Protein AF-A0A818KLP1-F1 (afdb_monomer_lite)

pLDDT: mean 87.01, std 13.28, range [37.53, 97.38]

Radius of gyration: 14.18 Å; chains: 1; bounding box: 30×33×36 Å

Secondary structure (DSSP, 8-state):
-HHHHHHHHHHHHHHGGGS-HHHHHHHHHH--SSS-HHHHHHHHHHHHHHHHHHHHHHHHHTTT---HHHHHHHHHHHHHHHHHHT-S-HHHHHHHHHHHT-HHHHTT-

Foldseek 3Di:
DVVVLLVVLVVCLVCVVVDDPVRLLVVLVPQDCPDPPSCNVSSLSSLLVQLVVLVVVCVVCVVPDDDPSSVVSNVSSVVSLVVQCVDPDPVSVVVSVVSCVPPVNVVVD

Sequence (109 aa):
DFGIRGVALRLLHKLLPKLTHEQLYEIAQILYVDCPNEYQMWTLEIYKWMYDYITNYLTKELKISITPLSEMFYHHVREQLLQLLSSKNEYIRVNCRNFWCDSKRLSTS

Structure (mmCIF, N/CA/C/O backbone):
data_AF-A0A818KLP1-F1
#
_entry.id   AF-A0A818KLP1-F1
#
loop_
_atom_site.group_PDB
_atom_site.id
_atom_site.type_symbol
_atom_site.label_atom_id
_atom_site.label_alt_id
_atom_site.label_comp_id
_atom_site.label_asym_id
_atom_site.label_entity_id
_atom_site.label_seq_id
_atom_site.pdbx_PDB_ins_code
_atom_site.Cartn_x
_atom_site.Cartn_y
_atom_site.Cartn_z
_atom_site.occupancy
_atom_site.B_iso_or_equiv
_atom_site.auth_seq_id
_atom_site.auth_comp_id
_atom_site.auth_asym_id
_atom_site.auth_atom_id
_atom_site.pdbx_PDB_model_num
ATOM 1 N N . ASP A 1 1 ? 17.086 -15.536 -11.545 1.00 55.53 1 ASP A N 1
ATOM 2 C CA . ASP A 1 1 ? 16.109 -15.577 -10.439 1.00 55.53 1 ASP A CA 1
ATOM 3 C C . ASP A 1 1 ? 14.989 -14.524 -10.490 1.00 55.53 1 ASP A C 1
ATOM 5 O O . ASP A 1 1 ? 14.175 -14.440 -9.578 1.00 55.53 1 ASP A O 1
ATOM 9 N N . PHE A 1 2 ? 14.877 -13.745 -11.575 1.00 56.00 2 PHE A N 1
ATOM 10 C CA . PHE A 1 2 ? 13.887 -12.665 -11.717 1.00 56.00 2 PHE A CA 1
ATOM 11 C C . PHE A 1 2 ? 12.415 -13.158 -11.693 1.00 56.00 2 PHE A C 1
ATOM 13 O O . PHE A 1 2 ? 11.533 -12.540 -11.099 1.00 56.00 2 PHE A O 1
ATOM 20 N N . GLY A 1 3 ? 12.131 -14.346 -12.236 1.00 70.69 3 GLY A N 1
ATOM 21 C CA . GLY A 1 3 ? 10.761 -14.879 -12.278 1.00 70.69 3 GLY A CA 1
ATOM 22 C C . GLY A 1 3 ? 10.133 -15.162 -10.904 1.00 70.69 3 GLY A C 1
ATOM 23 O O . GLY A 1 3 ? 8.930 -14.956 -10.730 1.00 70.69 3 GLY A O 1
ATOM 24 N N . ILE A 1 4 ? 10.929 -15.593 -9.917 1.00 81.81 4 ILE A N 1
ATOM 25 C CA . ILE A 1 4 ? 10.417 -16.040 -8.610 1.00 81.81 4 ILE A CA 1
ATOM 26 C C . ILE A 1 4 ? 9.860 -14.859 -7.813 1.00 81.81 4 ILE A C 1
ATOM 28 O O . ILE A 1 4 ? 8.750 -14.937 -7.287 1.00 81.81 4 ILE A O 1
ATOM 32 N N . ARG A 1 5 ? 10.576 -13.729 -7.787 1.00 83.12 5 ARG A N 1
ATOM 33 C CA . ARG A 1 5 ? 10.150 -12.535 -7.043 1.00 83.12 5 ARG A CA 1
ATOM 34 C C . ARG A 1 5 ? 8.854 -11.944 -7.596 1.00 83.12 5 ARG A C 1
ATOM 36 O O . ARG A 1 5 ? 7.954 -11.619 -6.827 1.00 83.12 5 ARG A O 1
ATOM 43 N N . GLY A 1 6 ? 8.720 -11.865 -8.920 1.00 86.19 6 GLY A N 1
ATOM 44 C CA . GLY A 1 6 ? 7.489 -11.387 -9.553 1.00 86.19 6 GLY A CA 1
ATOM 45 C C . GLY A 1 6 ? 6.280 -12.284 -9.257 1.00 86.19 6 GLY A C 1
ATOM 46 O O . GLY A 1 6 ? 5.182 -11.791 -9.002 1.00 86.19 6 GLY A O 1
ATOM 47 N N . VAL A 1 7 ? 6.463 -13.610 -9.245 1.00 89.44 7 VAL A N 1
ATOM 48 C CA . VAL A 1 7 ? 5.406 -14.556 -8.842 1.00 89.44 7 VAL A CA 1
ATOM 49 C C . VAL A 1 7 ? 5.058 -14.395 -7.362 1.00 89.44 7 VAL A C 1
ATOM 51 O O . VAL A 1 7 ? 3.874 -14.314 -7.039 1.00 89.44 7 VAL A O 1
ATOM 54 N N . ALA A 1 8 ? 6.057 -14.283 -6.485 1.00 91.62 8 ALA A N 1
ATOM 55 C CA . ALA A 1 8 ? 5.854 -14.113 -5.051 1.00 91.62 8 ALA A CA 1
ATOM 56 C C . ALA A 1 8 ? 5.048 -12.846 -4.730 1.00 91.62 8 ALA A C 1
ATOM 58 O O . ALA A 1 8 ? 4.072 -12.925 -3.994 1.00 91.62 8 ALA A O 1
ATOM 59 N N . LEU A 1 9 ? 5.376 -11.706 -5.348 1.00 92.94 9 LEU A N 1
ATOM 60 C CA . LEU A 1 9 ? 4.638 -10.453 -5.152 1.00 92.94 9 LEU A CA 1
ATOM 61 C C . LEU A 1 9 ? 3.178 -10.555 -5.619 1.00 92.94 9 LEU A C 1
ATOM 63 O O . LEU A 1 9 ? 2.269 -10.087 -4.936 1.00 92.94 9 LEU A O 1
ATOM 67 N N . ARG A 1 10 ? 2.926 -11.232 -6.747 1.00 92.06 10 ARG A N 1
ATOM 68 C CA . ARG A 1 10 ? 1.558 -11.478 -7.237 1.00 92.06 10 ARG A CA 1
ATOM 69 C C . ARG A 1 10 ? 0.750 -12.377 -6.311 1.00 92.06 10 ARG A C 1
ATOM 71 O O . ARG A 1 10 ? -0.441 -12.140 -6.120 1.00 92.06 10 ARG A O 1
ATOM 78 N N . LEU A 1 11 ? 1.370 -13.429 -5.781 1.00 94.31 11 LEU A N 1
ATOM 79 C CA . LEU A 1 11 ? 0.726 -14.322 -4.819 1.00 94.31 11 LEU A CA 1
ATOM 80 C C . LEU A 1 11 ? 0.457 -13.592 -3.507 1.00 94.31 11 LEU A C 1
ATOM 82 O O . LEU A 1 11 ? -0.666 -13.648 -3.014 1.00 94.31 11 LEU A O 1
ATOM 86 N N . LEU A 1 12 ? 1.441 -12.846 -3.006 1.00 95.06 12 LEU A N 1
ATOM 87 C CA . LEU A 1 12 ? 1.310 -12.024 -1.812 1.00 95.06 12 LEU A CA 1
ATOM 88 C C . LEU A 1 12 ? 0.132 -11.055 -1.938 1.00 95.06 12 LEU A C 1
ATOM 90 O O . LEU A 1 12 ? -0.741 -11.067 -1.077 1.00 95.06 12 LEU A O 1
ATOM 94 N N . HIS A 1 13 ? 0.039 -10.303 -3.039 1.00 95.25 13 HIS A N 1
ATOM 95 C CA . HIS A 1 13 ? -1.068 -9.372 -3.278 1.00 95.25 13 HIS A CA 1
ATOM 96 C C . HIS A 1 13 ? -2.451 -10.048 -3.179 1.00 95.25 13 HIS A C 1
ATOM 98 O O . HIS A 1 13 ? -3.381 -9.487 -2.608 1.00 95.25 13 HIS A O 1
ATOM 104 N N . LYS A 1 14 ? -2.592 -11.287 -3.673 1.00 95.75 14 LYS A N 1
ATOM 105 C CA . LYS A 1 14 ? -3.842 -12.066 -3.563 1.00 95.75 14 LYS A CA 1
ATOM 106 C C . LYS A 1 14 ? -4.131 -12.566 -2.145 1.00 95.75 14 LYS A C 1
ATOM 108 O O . LYS A 1 14 ? -5.281 -12.872 -1.833 1.00 95.75 14 LYS A O 1
ATOM 113 N N . LEU A 1 15 ? -3.098 -12.717 -1.321 1.00 96.44 15 LEU A N 1
ATOM 114 C CA . LEU A 1 15 ? -3.200 -13.243 0.035 1.00 96.44 15 LEU A CA 1
ATOM 115 C C . LEU A 1 15 ? -3.408 -12.150 1.085 1.00 96.44 15 LEU A C 1
ATOM 117 O O . LEU A 1 15 ? -3.922 -12.488 2.145 1.00 96.44 15 LEU A O 1
ATOM 121 N N . LEU A 1 16 ? -3.103 -10.878 0.788 1.00 96.69 16 LEU A N 1
ATOM 122 C CA . LEU A 1 16 ? -3.218 -9.754 1.735 1.00 96.69 16 LEU A CA 1
ATOM 123 C C . LEU A 1 16 ? -4.507 -9.758 2.582 1.00 96.69 16 LEU A C 1
ATOM 125 O O . LEU A 1 16 ? -4.392 -9.657 3.800 1.00 96.69 16 LEU A O 1
ATOM 129 N N . PRO A 1 17 ? -5.721 -9.964 2.022 1.00 96.44 17 PRO A N 1
ATOM 130 C CA . PRO A 1 17 ? -6.953 -9.924 2.818 1.00 96.44 17 PRO A CA 1
ATOM 131 C C . PRO A 1 17 ? -7.108 -11.075 3.823 1.00 96.44 17 PRO A C 1
ATOM 133 O O . PRO A 1 17 ? -8.025 -11.049 4.637 1.00 96.44 17 PRO A O 1
ATOM 136 N N . LYS A 1 18 ? -6.273 -12.114 3.724 1.00 96.56 18 LYS A N 1
ATOM 137 C CA . LYS A 1 18 ? -6.300 -13.305 4.585 1.00 96.56 18 LYS A CA 1
ATOM 138 C C . LYS A 1 18 ? -5.279 -13.242 5.721 1.00 96.56 18 LYS A C 1
ATOM 140 O O . LYS A 1 18 ? -5.232 -14.168 6.525 1.00 96.56 18 LYS A O 1
ATOM 145 N N . LEU A 1 19 ? -4.438 -12.211 5.743 1.00 96.62 19 LEU A N 1
ATOM 146 C CA . LEU A 1 19 ? -3.352 -12.066 6.704 1.00 96.62 19 LEU A CA 1
ATOM 147 C C . LEU A 1 19 ? -3.815 -11.281 7.931 1.00 96.62 19 LEU A C 1
ATOM 149 O O . LEU A 1 19 ? -4.688 -10.415 7.834 1.00 96.62 19 LEU A O 1
ATOM 153 N N . THR A 1 20 ? -3.225 -11.586 9.086 1.00 95.69 20 THR A N 1
ATOM 154 C CA . THR A 1 20 ? -3.470 -10.822 10.316 1.00 95.69 20 THR A CA 1
ATOM 155 C C . THR A 1 20 ? -2.785 -9.457 10.262 1.00 95.69 20 THR A C 1
ATOM 157 O O . THR A 1 20 ? -1.934 -9.199 9.409 1.00 95.69 20 THR A O 1
ATOM 160 N N . HIS A 1 21 ? -3.147 -8.572 11.191 1.00 94.00 21 HIS A N 1
ATOM 161 C CA . HIS A 1 21 ? -2.556 -7.239 11.293 1.00 94.00 21 HIS A CA 1
ATOM 162 C C . HIS A 1 21 ? -1.032 -7.297 11.483 1.00 94.00 21 HIS A C 1
ATOM 164 O O . HIS A 1 21 ? -0.287 -6.588 10.811 1.00 94.00 21 HIS A O 1
ATOM 170 N N . GLU A 1 22 ? -0.573 -8.195 12.353 1.00 94.94 22 GLU A N 1
ATOM 171 C CA . GLU A 1 22 ? 0.838 -8.429 12.657 1.00 94.94 22 GLU A CA 1
ATOM 172 C C . GLU A 1 22 ? 1.581 -8.960 11.429 1.00 94.94 22 GLU A C 1
ATOM 174 O O . GLU A 1 22 ? 2.618 -8.418 11.055 1.00 94.94 22 GLU A O 1
ATOM 179 N N . GLN A 1 23 ? 1.010 -9.953 10.738 1.00 96.62 23 GLN A N 1
ATOM 180 C CA . GLN A 1 23 ? 1.600 -10.519 9.521 1.00 96.62 23 GLN A CA 1
ATOM 181 C C . GLN A 1 23 ? 1.740 -9.471 8.413 1.00 96.62 23 GLN A C 1
ATOM 183 O O . GLN A 1 23 ? 2.739 -9.442 7.695 1.00 96.62 23 GLN A O 1
ATOM 188 N N . LEU A 1 24 ? 0.743 -8.596 8.262 1.00 97.38 24 LEU A N 1
ATOM 189 C CA . LEU A 1 24 ? 0.805 -7.501 7.300 1.00 97.38 24 LEU A CA 1
ATOM 190 C C . LEU A 1 24 ? 1.934 -6.523 7.633 1.00 97.38 24 LEU A C 1
ATOM 192 O O . LEU A 1 24 ? 2.633 -6.084 6.717 1.00 97.38 24 LEU A O 1
ATOM 196 N N . TYR A 1 25 ? 2.139 -6.215 8.915 1.00 96.75 25 TYR A N 1
ATOM 197 C CA . TYR A 1 25 ? 3.232 -5.347 9.335 1.00 96.75 25 TYR A CA 1
ATOM 198 C C . TYR A 1 25 ? 4.605 -5.986 9.097 1.00 96.75 25 TYR A C 1
ATOM 200 O O . TYR A 1 25 ? 5.469 -5.346 8.498 1.00 96.75 25 TYR A O 1
ATOM 208 N N . GLU A 1 26 ? 4.788 -7.258 9.458 1.00 96.25 26 GLU A N 1
ATOM 209 C CA . GLU A 1 26 ? 6.025 -8.007 9.184 1.00 96.25 26 GLU A CA 1
ATOM 210 C C . GLU A 1 26 ? 6.368 -8.001 7.687 1.00 96.25 26 GLU A C 1
ATOM 212 O O . GLU A 1 26 ? 7.505 -7.748 7.286 1.00 96.25 26 GLU A O 1
ATOM 217 N N . ILE A 1 27 ? 5.365 -8.210 6.831 1.00 95.94 27 ILE A N 1
ATOM 218 C CA . ILE A 1 27 ? 5.545 -8.164 5.377 1.00 95.94 27 ILE A CA 1
ATOM 219 C C . ILE A 1 27 ? 5.927 -6.760 4.912 1.00 95.94 27 ILE A C 1
ATOM 221 O O . ILE A 1 27 ? 6.797 -6.613 4.052 1.00 95.94 27 ILE A O 1
ATOM 225 N N . ALA A 1 28 ? 5.297 -5.723 5.463 1.00 95.69 28 ALA A N 1
ATOM 226 C CA . ALA A 1 28 ? 5.602 -4.347 5.101 1.00 95.69 28 ALA A CA 1
ATOM 227 C C . ALA A 1 28 ? 7.063 -3.988 5.417 1.00 95.69 28 ALA A C 1
ATOM 229 O O . ALA A 1 28 ? 7.678 -3.264 4.631 1.00 95.69 28 ALA A O 1
ATOM 230 N N . GLN A 1 29 ? 7.616 -4.513 6.518 1.00 94.25 29 GLN A N 1
ATOM 231 C CA . GLN A 1 29 ? 9.005 -4.302 6.941 1.00 94.25 29 GLN A CA 1
ATOM 232 C C . GLN A 1 29 ? 10.035 -4.943 5.997 1.00 94.25 29 GLN A C 1
ATOM 234 O O . GLN A 1 29 ? 11.124 -4.397 5.831 1.00 94.25 29 GLN A O 1
ATOM 239 N N . ILE A 1 30 ? 9.706 -6.076 5.366 1.00 92.56 30 ILE A N 1
ATOM 240 C CA . ILE A 1 30 ? 10.618 -6.777 4.440 1.00 92.56 30 ILE A CA 1
ATOM 241 C C . ILE A 1 30 ? 10.418 -6.386 2.970 1.00 92.56 30 ILE A C 1
ATOM 243 O O . ILE A 1 30 ? 11.259 -6.692 2.119 1.00 92.56 30 ILE A O 1
ATOM 247 N N . LEU A 1 31 ? 9.295 -5.746 2.641 1.00 90.94 31 LEU A N 1
ATOM 248 C CA . LEU A 1 31 ? 9.010 -5.282 1.290 1.00 90.94 31 LEU A CA 1
ATOM 249 C C . LEU A 1 31 ? 9.890 -4.060 0.973 1.00 90.94 31 LEU A C 1
ATOM 251 O O . LEU A 1 31 ? 10.027 -3.148 1.778 1.00 90.94 31 LEU A O 1
ATOM 255 N N . TYR A 1 32 ? 10.522 -4.060 -0.202 1.00 83.31 32 TYR A N 1
ATOM 256 C CA . TYR A 1 32 ? 11.504 -3.040 -0.581 1.00 83.31 32 TYR A CA 1
ATOM 257 C C . TYR A 1 32 ? 11.056 -2.282 -1.830 1.00 83.31 32 TYR A C 1
ATOM 259 O O . TYR A 1 32 ? 10.764 -2.896 -2.864 1.00 83.31 32 TYR A O 1
ATOM 267 N N . VAL A 1 33 ? 11.024 -0.951 -1.736 1.00 79.81 33 VAL A N 1
ATOM 268 C CA . VAL A 1 33 ? 10.589 -0.046 -2.814 1.00 79.81 33 VAL A CA 1
ATOM 269 C C . VAL A 1 33 ? 11.639 0.131 -3.915 1.00 79.81 33 VAL A C 1
ATOM 271 O O . VAL A 1 33 ? 11.286 0.221 -5.094 1.00 79.81 33 VAL A O 1
ATOM 274 N N . ASP A 1 34 ? 12.924 0.068 -3.569 1.00 79.50 34 ASP A N 1
ATOM 275 C CA . ASP A 1 34 ? 14.050 0.192 -4.504 1.00 79.50 34 ASP A CA 1
ATOM 276 C C . ASP A 1 34 ? 14.370 -1.160 -5.172 1.00 79.50 34 ASP A C 1
ATOM 278 O O . ASP A 1 34 ? 15.403 -1.799 -4.984 1.00 79.50 34 ASP A O 1
ATOM 282 N N . CYS A 1 35 ? 13.420 -1.649 -5.963 1.00 80.62 35 CYS A N 1
ATOM 283 C CA . CYS A 1 35 ? 13.540 -2.888 -6.728 1.00 80.62 35 CYS A CA 1
ATOM 284 C C . CYS A 1 35 ? 13.498 -2.626 -8.247 1.00 80.62 35 CYS A C 1
ATOM 286 O O . CYS A 1 35 ? 13.126 -1.531 -8.672 1.00 80.62 35 CYS A O 1
ATOM 288 N N . PRO A 1 36 ? 13.878 -3.608 -9.090 1.00 83.69 36 PRO A N 1
ATOM 289 C CA . PRO A 1 36 ? 13.701 -3.513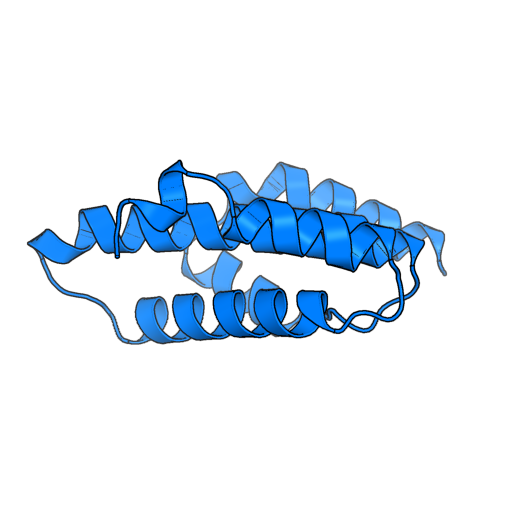 -10.538 1.00 83.69 36 PRO A CA 1
ATOM 290 C C . PRO A 1 36 ? 12.286 -3.076 -10.947 1.00 83.69 36 PRO A C 1
ATOM 292 O O . PRO A 1 36 ? 11.302 -3.466 -10.315 1.00 83.69 36 PRO A O 1
ATOM 295 N N . ASN A 1 37 ? 12.184 -2.309 -12.040 1.00 81.00 37 ASN A N 1
ATOM 296 C CA . ASN A 1 37 ? 10.944 -1.661 -12.498 1.00 81.00 37 ASN A CA 1
ATOM 297 C C . ASN A 1 37 ? 9.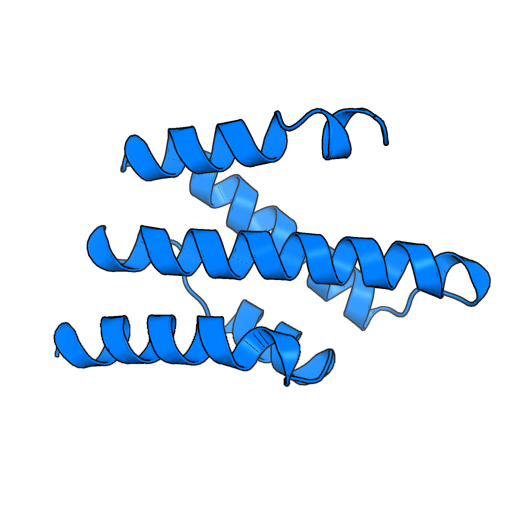725 -2.601 -12.560 1.00 81.00 37 ASN A C 1
ATOM 299 O O . ASN A 1 37 ? 8.620 -2.199 -12.204 1.00 81.00 37 ASN A O 1
ATOM 303 N N . GLU A 1 38 ? 9.920 -3.851 -12.984 1.00 79.44 38 GLU A N 1
ATOM 304 C CA . GLU A 1 38 ? 8.856 -4.859 -13.107 1.00 79.44 38 GLU A CA 1
ATOM 305 C C . GLU A 1 38 ? 8.228 -5.280 -11.766 1.00 79.44 38 GLU A C 1
ATOM 307 O O . GLU A 1 38 ? 7.087 -5.743 -11.731 1.00 79.44 38 GLU A O 1
ATOM 312 N N . TYR A 1 39 ? 8.934 -5.087 -10.650 1.00 88.38 39 TYR A N 1
ATOM 313 C CA . TYR A 1 39 ? 8.432 -5.385 -9.307 1.00 88.38 39 TYR A CA 1
ATOM 314 C C . TYR A 1 39 ? 7.879 -4.156 -8.604 1.00 88.38 39 TYR A C 1
ATOM 316 O O . TYR A 1 39 ? 6.976 -4.298 -7.782 1.00 88.38 39 TYR A O 1
ATOM 324 N N . GLN A 1 40 ? 8.362 -2.960 -8.955 1.00 90.00 40 GLN A N 1
ATOM 325 C CA . GLN A 1 40 ? 7.901 -1.713 -8.345 1.00 90.00 40 GLN A CA 1
ATOM 326 C C . GLN A 1 40 ? 6.391 -1.521 -8.488 1.00 90.00 40 GLN A C 1
ATOM 328 O O . GLN A 1 40 ? 5.766 -0.991 -7.576 1.00 90.00 40 GLN A O 1
ATOM 333 N N . MET A 1 41 ? 5.792 -1.988 -9.591 1.00 92.06 41 MET A N 1
ATOM 334 C CA . MET A 1 41 ? 4.338 -1.952 -9.770 1.00 92.06 41 MET A CA 1
ATOM 335 C C . MET A 1 41 ? 3.628 -2.774 -8.689 1.00 92.06 41 MET A C 1
ATOM 337 O O . MET A 1 41 ? 2.737 -2.262 -8.022 1.00 92.06 41 MET A O 1
ATOM 341 N N . TRP A 1 42 ? 4.034 -4.027 -8.475 1.00 93.25 42 TRP A N 1
ATOM 342 C CA . TRP A 1 42 ? 3.406 -4.873 -7.458 1.00 93.25 42 TRP A CA 1
ATOM 343 C C . TRP A 1 42 ? 3.685 -4.381 -6.043 1.00 93.25 42 TRP A C 1
ATOM 345 O O . TRP A 1 42 ? 2.784 -4.401 -5.211 1.00 93.25 42 TRP A O 1
ATOM 355 N N . THR A 1 43 ? 4.899 -3.896 -5.781 1.00 93.94 43 THR A N 1
ATOM 356 C CA . THR A 1 43 ? 5.238 -3.254 -4.508 1.00 93.94 43 THR A CA 1
ATOM 357 C C . THR A 1 43 ? 4.331 -2.052 -4.240 1.00 93.94 43 THR A C 1
ATOM 359 O O . THR A 1 43 ? 3.788 -1.934 -3.144 1.00 93.94 43 THR A O 1
ATOM 362 N N . LEU A 1 44 ? 4.105 -1.198 -5.245 1.00 94.62 44 LEU A N 1
ATOM 363 C CA . LEU A 1 44 ? 3.184 -0.070 -5.144 1.00 94.62 44 LEU A CA 1
ATOM 364 C C . LEU A 1 44 ? 1.761 -0.543 -4.825 1.00 94.62 44 LEU A C 1
ATOM 366 O O . LEU A 1 44 ? 1.175 -0.051 -3.869 1.00 94.62 44 LEU A O 1
ATOM 370 N N . GLU A 1 45 ? 1.213 -1.501 -5.574 1.00 95.06 45 GLU A N 1
ATOM 371 C CA . GLU A 1 45 ? -0.156 -1.991 -5.347 1.00 95.06 45 GLU A CA 1
ATOM 372 C C . GLU A 1 45 ? -0.336 -2.625 -3.958 1.00 95.06 45 GLU A C 1
ATOM 374 O O . GLU A 1 45 ? -1.336 -2.368 -3.286 1.00 95.06 45 GLU A O 1
ATOM 379 N N . ILE A 1 46 ? 0.659 -3.374 -3.470 1.00 96.56 46 ILE A N 1
ATOM 380 C CA . ILE A 1 46 ? 0.646 -3.930 -2.110 1.00 96.56 46 ILE A CA 1
ATOM 381 C C . ILE A 1 46 ? 0.624 -2.808 -1.065 1.00 96.56 46 ILE A C 1
ATOM 383 O O . ILE A 1 46 ? -0.217 -2.838 -0.167 1.00 96.56 46 ILE A O 1
ATOM 387 N N . TYR A 1 47 ? 1.491 -1.798 -1.183 1.00 96.75 47 TYR A N 1
ATOM 388 C CA . TYR A 1 47 ? 1.500 -0.688 -0.228 1.00 96.75 47 TYR A CA 1
ATOM 389 C C . TYR A 1 47 ? 0.231 0.161 -0.289 1.00 96.75 47 TYR A C 1
ATOM 391 O O . TYR A 1 47 ? -0.258 0.592 0.754 1.00 96.75 47 TYR A O 1
ATOM 399 N N . LYS A 1 48 ? -0.338 0.371 -1.482 1.00 95.56 48 LYS A N 1
ATOM 400 C CA . LYS A 1 48 ? -1.629 1.052 -1.633 1.00 95.56 48 LYS A CA 1
ATOM 401 C C . LYS A 1 48 ? -2.720 0.330 -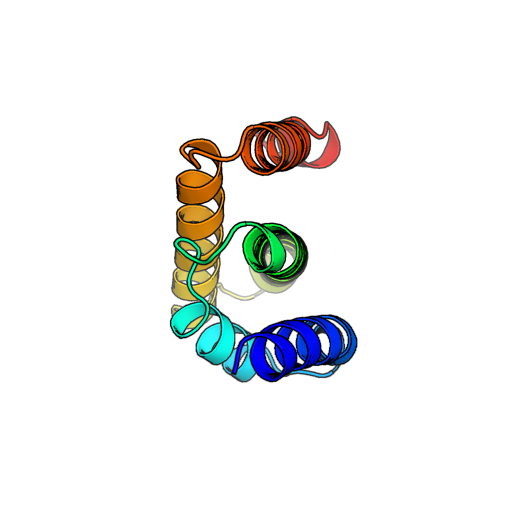0.846 1.00 95.56 48 LYS A C 1
ATOM 403 O O . LYS A 1 48 ? -3.407 0.961 -0.045 1.00 95.56 48 LYS A O 1
ATOM 408 N N . TRP A 1 49 ? -2.813 -0.990 -1.025 1.00 96.56 49 TRP A N 1
ATOM 409 C CA . TRP A 1 49 ? -3.764 -1.832 -0.304 1.00 96.56 49 TRP A CA 1
ATOM 410 C C . TRP A 1 49 ? -3.527 -1.793 1.209 1.00 96.56 49 TRP A C 1
ATOM 412 O O . TRP A 1 49 ? -4.469 -1.608 1.976 1.00 96.56 49 TRP A O 1
ATOM 422 N N . MET A 1 50 ? -2.269 -1.920 1.648 1.00 96.88 50 MET A N 1
ATOM 423 C CA . MET A 1 50 ? -1.917 -1.874 3.071 1.00 96.88 50 MET A CA 1
ATOM 424 C C . MET A 1 50 ? -2.302 -0.539 3.702 1.00 96.88 50 MET A C 1
ATOM 426 O O . MET A 1 50 ? -2.809 -0.535 4.819 1.00 96.88 50 MET A O 1
ATOM 430 N N . TYR A 1 51 ? -2.119 0.574 2.987 1.00 95.56 51 TYR A N 1
ATOM 431 C CA . TYR A 1 51 ? -2.500 1.903 3.460 1.00 95.56 51 TYR A CA 1
ATOM 432 C C . TYR A 1 51 ? -4.016 2.027 3.642 1.00 95.56 51 TYR A C 1
ATOM 434 O O . TYR A 1 51 ? -4.473 2.528 4.669 1.00 95.56 51 TYR A O 1
ATOM 442 N N . ASP A 1 52 ? -4.804 1.545 2.675 1.00 94.44 52 ASP A N 1
ATOM 443 C CA . ASP A 1 52 ? -6.264 1.494 2.806 1.00 94.44 52 ASP A CA 1
ATOM 444 C C . ASP A 1 52 ? -6.685 0.622 3.992 1.00 94.44 52 ASP A C 1
ATOM 446 O O . ASP A 1 52 ? -7.553 1.008 4.777 1.00 94.44 52 ASP A O 1
ATOM 450 N N . TYR A 1 53 ? -6.061 -0.546 4.151 1.00 95.25 53 TYR A N 1
ATOM 451 C CA . TYR A 1 53 ? -6.323 -1.447 5.266 1.00 95.25 53 TYR A CA 1
ATOM 452 C C . TYR A 1 53 ? -6.057 -0.771 6.616 1.00 95.25 53 TYR A C 1
ATOM 454 O O . TYR A 1 53 ? -6.963 -0.712 7.448 1.00 95.25 53 TYR A O 1
ATOM 462 N N . ILE A 1 54 ? -4.851 -0.230 6.830 1.00 94.62 54 ILE A N 1
ATOM 463 C CA . ILE A 1 54 ? -4.458 0.338 8.126 1.00 94.62 54 ILE A CA 1
ATOM 464 C C . ILE A 1 54 ? -5.247 1.606 8.447 1.00 94.62 54 ILE A C 1
ATOM 466 O O . ILE A 1 54 ? -5.649 1.801 9.589 1.00 94.62 54 ILE A O 1
ATOM 470 N N . THR A 1 55 ? -5.565 2.429 7.446 1.00 90.94 55 THR A N 1
ATOM 471 C CA . THR A 1 55 ? -6.393 3.626 7.644 1.00 90.94 55 THR A CA 1
ATOM 472 C C . THR A 1 55 ? -7.811 3.239 8.066 1.00 90.94 55 THR A C 1
ATOM 474 O O . THR A 1 55 ? -8.352 3.791 9.025 1.00 90.94 55 THR A O 1
ATOM 477 N N . ASN A 1 56 ? -8.406 2.234 7.413 1.00 90.44 56 ASN A N 1
ATOM 478 C CA . ASN A 1 56 ? -9.720 1.714 7.795 1.00 90.44 56 ASN A CA 1
ATOM 479 C C . ASN A 1 56 ? -9.705 1.039 9.172 1.00 90.44 56 ASN A C 1
ATOM 481 O O . ASN A 1 56 ? -10.670 1.168 9.925 1.00 90.44 56 ASN A O 1
ATOM 485 N N . TYR A 1 57 ? -8.628 0.323 9.499 1.00 89.88 57 TYR A N 1
ATOM 486 C CA . TYR A 1 57 ? -8.421 -0.293 10.806 1.00 89.88 57 TYR A CA 1
ATOM 487 C C . TYR A 1 57 ? -8.377 0.775 11.904 1.00 89.88 57 TYR A C 1
ATOM 489 O O . TYR A 1 57 ? -9.205 0.753 12.810 1.00 89.88 57 TYR A O 1
ATOM 497 N N . LEU A 1 58 ? -7.512 1.784 11.759 1.00 86.75 58 LEU A N 1
ATOM 498 C CA . LEU A 1 58 ? -7.404 2.908 12.693 1.00 86.75 58 LEU A CA 1
ATOM 499 C C . LEU A 1 58 ? -8.716 3.692 12.816 1.00 86.75 58 LEU A C 1
ATOM 501 O O . LEU A 1 58 ? -9.106 4.052 13.919 1.00 86.75 58 LEU A O 1
ATOM 505 N N . THR A 1 59 ? -9.448 3.904 11.720 1.00 83.31 59 THR A N 1
ATOM 506 C CA . THR A 1 59 ? -10.755 4.591 11.756 1.00 83.31 59 THR A CA 1
ATOM 507 C C . THR A 1 59 ? -11.797 3.827 12.578 1.00 83.31 59 THR A C 1
ATOM 509 O O . THR A 1 59 ? -12.640 4.436 13.238 1.00 83.31 59 THR A O 1
ATOM 512 N N . LYS A 1 60 ? -11.753 2.489 12.567 1.00 79.75 60 LYS A N 1
ATOM 513 C CA . LYS A 1 60 ? -12.638 1.649 13.389 1.00 79.75 60 LYS A CA 1
ATOM 514 C C . LYS A 1 60 ? -12.189 1.610 14.852 1.00 79.75 60 LYS A C 1
ATOM 516 O O . LYS A 1 60 ? -13.033 1.737 15.737 1.00 79.75 60 LYS A O 1
ATOM 521 N N . GLU A 1 61 ? -10.883 1.490 15.083 1.00 67.38 61 GLU A N 1
ATOM 522 C CA . GLU A 1 61 ? -10.256 1.377 16.409 1.00 67.38 61 GLU A CA 1
ATOM 523 C C . GLU A 1 61 ? -10.129 2.712 17.160 1.00 67.38 61 GLU A C 1
ATOM 525 O O . GLU A 1 61 ? -10.005 2.720 18.383 1.00 67.38 61 GLU A O 1
ATOM 530 N N . LEU A 1 62 ? -10.252 3.855 16.473 1.00 58.50 62 LEU A N 1
ATOM 531 C CA . LEU A 1 62 ? -10.317 5.199 17.075 1.00 58.50 62 LEU A CA 1
ATOM 532 C C . LEU A 1 62 ? -11.433 5.334 18.128 1.00 58.50 62 LEU A C 1
ATOM 534 O O . LEU A 1 62 ? -11.427 6.269 18.922 1.00 58.50 62 LEU A O 1
ATOM 538 N N . LYS A 1 63 ? -12.379 4.389 18.160 1.00 57.91 63 LYS A N 1
ATOM 539 C CA . LYS A 1 63 ? -13.430 4.296 19.176 1.00 57.91 63 LYS A CA 1
ATOM 540 C C . LYS A 1 63 ? -12.979 3.644 20.494 1.00 57.91 63 LYS A C 1
ATOM 542 O O . LYS A 1 63 ? -13.762 3.672 21.438 1.00 57.91 63 LYS A O 1
ATOM 547 N N . ILE A 1 64 ? -11.788 3.034 20.565 1.00 61.59 64 ILE A N 1
ATOM 548 C CA . ILE A 1 64 ? -11.377 2.159 21.682 1.00 61.59 64 ILE A CA 1
ATOM 549 C C . ILE A 1 64 ? -9.957 2.488 22.183 1.00 61.59 64 ILE A C 1
ATOM 551 O O . ILE A 1 64 ? -9.811 2.798 23.360 1.00 61.59 64 ILE A O 1
ATOM 555 N N . SER A 1 65 ? -8.928 2.451 21.326 1.00 67.94 65 SER A N 1
ATOM 556 C CA . SER A 1 65 ? -7.602 3.095 21.479 1.00 67.94 65 SER A CA 1
ATOM 557 C C . SER A 1 65 ? -6.675 2.644 20.338 1.00 67.94 65 SER A C 1
ATOM 559 O O . SER A 1 65 ? -6.813 1.533 19.831 1.00 67.94 65 SER A O 1
ATOM 561 N N . ILE A 1 66 ? -5.718 3.482 19.929 1.00 78.19 66 ILE A N 1
ATOM 562 C CA . ILE A 1 66 ? -4.729 3.119 18.901 1.00 78.19 66 ILE A CA 1
ATOM 563 C C . ILE A 1 66 ? -3.567 2.376 19.565 1.00 78.19 66 ILE A C 1
ATOM 565 O O . ILE A 1 66 ? -2.938 2.898 20.484 1.00 78.19 66 ILE A O 1
ATOM 569 N N . THR A 1 67 ? -3.264 1.164 19.093 1.00 86.94 67 THR A N 1
ATOM 570 C CA . THR A 1 67 ? -2.099 0.412 19.582 1.00 86.94 67 THR A CA 1
ATOM 571 C C . THR A 1 67 ? -0.794 0.970 18.989 1.00 86.94 67 THR A C 1
ATOM 573 O O . THR A 1 67 ? -0.797 1.385 17.825 1.00 86.94 67 THR A O 1
ATOM 576 N N . PRO A 1 68 ? 0.342 0.916 19.717 1.00 89.88 68 PRO A N 1
ATOM 577 C CA . PRO A 1 68 ? 1.639 1.353 19.187 1.00 89.88 68 PRO A CA 1
ATOM 578 C C . PRO A 1 68 ? 2.035 0.641 17.886 1.00 89.88 68 PRO A C 1
ATOM 580 O O . PRO A 1 68 ? 2.612 1.248 16.988 1.00 89.88 68 PRO A O 1
ATOM 583 N N . LEU A 1 69 ? 1.676 -0.641 17.752 1.00 91.75 69 LEU A N 1
ATOM 584 C CA . LEU A 1 69 ? 1.928 -1.421 16.541 1.00 91.75 69 LEU A CA 1
ATOM 585 C C . LEU A 1 69 ? 1.208 -0.825 15.326 1.00 91.75 69 LEU A C 1
ATOM 587 O O . LEU A 1 69 ? 1.806 -0.682 14.262 1.00 91.75 69 LEU A O 1
ATOM 591 N N . SER A 1 70 ? -0.065 -0.457 15.481 1.00 92.25 70 SER A N 1
ATOM 592 C CA . SER A 1 70 ? -0.865 0.102 14.389 1.00 92.25 70 SER A CA 1
ATOM 593 C C . SER A 1 70 ? -0.355 1.474 13.945 1.00 92.25 70 SER A C 1
ATOM 595 O O . SER A 1 70 ? -0.369 1.775 12.751 1.00 92.25 70 SER A O 1
ATOM 597 N N . GLU A 1 71 ? 0.138 2.288 14.880 1.00 91.69 71 GLU A N 1
ATOM 598 C CA . GLU A 1 71 ? 0.789 3.564 14.573 1.00 91.69 71 GLU A CA 1
ATOM 599 C C . GLU A 1 71 ? 2.092 3.343 13.789 1.00 91.69 71 GLU A C 1
ATOM 601 O O . GLU A 1 71 ? 2.261 3.897 12.699 1.00 91.69 71 GLU A O 1
ATOM 606 N N . MET A 1 72 ? 2.971 2.455 14.267 1.00 95.19 72 MET A N 1
ATOM 607 C CA . MET A 1 72 ? 4.205 2.091 13.558 1.00 95.19 72 MET A CA 1
ATOM 608 C C . MET A 1 72 ? 3.922 1.533 12.159 1.00 95.19 72 MET A C 1
ATOM 610 O O . MET A 1 72 ? 4.616 1.882 11.201 1.00 95.19 72 MET A O 1
ATOM 614 N N . PHE A 1 73 ? 2.889 0.701 12.017 1.00 96.12 73 PHE A N 1
ATOM 615 C CA . PHE A 1 73 ? 2.489 0.152 10.727 1.00 96.12 73 PHE A CA 1
ATOM 616 C C . PHE A 1 73 ? 2.012 1.251 9.770 1.00 96.12 73 PHE A C 1
ATOM 618 O O . PHE A 1 73 ? 2.475 1.317 8.627 1.00 96.12 73 PHE A O 1
ATOM 625 N N . TYR A 1 74 ? 1.151 2.159 10.235 1.00 94.69 74 TYR A N 1
ATOM 626 C CA . TYR A 1 74 ? 0.683 3.290 9.435 1.00 94.69 74 TYR A CA 1
ATOM 627 C C . TYR A 1 74 ? 1.839 4.166 8.946 1.00 94.69 74 TYR A C 1
ATOM 629 O O . TYR A 1 74 ? 1.935 4.452 7.748 1.00 94.69 74 TYR A O 1
ATOM 637 N N . HIS A 1 75 ? 2.732 4.566 9.857 1.00 94.94 75 HIS A N 1
ATOM 638 C CA . HIS A 1 75 ? 3.876 5.407 9.519 1.00 94.94 75 HIS A CA 1
ATOM 639 C C . HIS A 1 75 ? 4.799 4.726 8.516 1.00 94.94 75 HIS A C 1
ATOM 641 O O . HIS A 1 75 ? 5.141 5.341 7.506 1.00 94.94 75 HIS A O 1
ATOM 647 N N . HIS A 1 76 ? 5.112 3.446 8.731 1.00 96.44 76 HIS A N 1
ATOM 648 C CA . HIS A 1 76 ? 5.952 2.680 7.816 1.00 96.44 76 HIS A CA 1
ATOM 649 C C . HIS A 1 76 ? 5.362 2.645 6.404 1.00 96.44 76 HIS A C 1
ATOM 651 O O . HIS A 1 76 ? 6.017 3.045 5.446 1.00 96.44 76 HIS A O 1
ATOM 657 N N . VAL A 1 77 ? 4.097 2.238 6.253 1.00 96.19 77 VAL A N 1
ATOM 658 C CA . VAL A 1 77 ? 3.448 2.166 4.930 1.00 96.19 77 VAL A CA 1
ATOM 659 C C . VAL A 1 77 ? 3.395 3.536 4.257 1.00 96.19 77 VAL A C 1
ATOM 661 O O . VAL A 1 77 ? 3.670 3.652 3.059 1.00 96.19 77 VAL A O 1
ATOM 664 N N . ARG A 1 78 ? 3.071 4.588 5.018 1.00 94.81 78 ARG A N 1
ATOM 665 C CA . ARG A 1 78 ? 3.049 5.962 4.513 1.00 94.81 78 ARG A CA 1
ATOM 666 C C . ARG A 1 78 ? 4.421 6.386 3.995 1.00 94.81 78 ARG A C 1
ATOM 668 O O . ARG A 1 78 ? 4.496 6.942 2.904 1.00 94.81 78 ARG A O 1
ATOM 675 N N . GLU A 1 79 ? 5.493 6.121 4.734 1.00 95.25 79 GLU A N 1
ATOM 676 C CA . GLU A 1 79 ? 6.855 6.460 4.314 1.00 95.25 79 GLU A CA 1
ATOM 677 C C . GLU A 1 79 ? 7.266 5.731 3.035 1.00 95.25 79 GLU A C 1
ATOM 679 O O . GLU A 1 79 ? 7.790 6.367 2.121 1.00 95.25 79 GLU A O 1
ATOM 684 N N . GLN A 1 80 ? 6.960 4.438 2.911 1.00 95.38 80 GLN A N 1
ATOM 685 C CA . GLN A 1 80 ? 7.267 3.669 1.699 1.00 95.38 80 GLN A CA 1
ATOM 686 C C . GLN A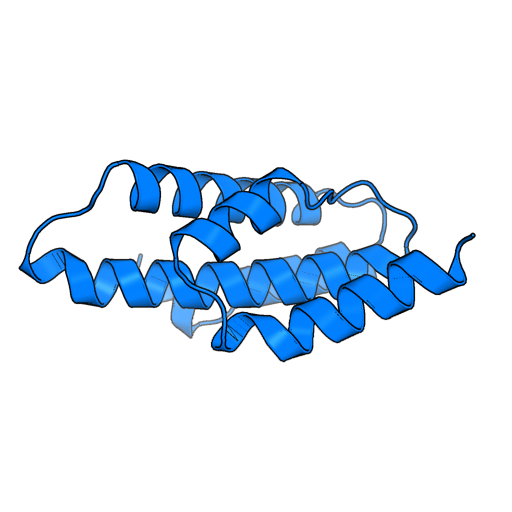 1 80 ? 6.536 4.231 0.469 1.00 95.38 80 GLN A C 1
ATOM 688 O O . GLN A 1 80 ? 7.119 4.383 -0.605 1.00 95.38 80 GLN A O 1
ATOM 693 N N . LEU A 1 81 ? 5.272 4.631 0.623 1.00 94.25 81 LEU A N 1
ATOM 694 C CA . LEU A 1 81 ? 4.521 5.297 -0.444 1.00 94.25 81 LEU A CA 1
ATOM 695 C C . LEU A 1 81 ? 5.086 6.682 -0.783 1.00 94.25 81 LEU A C 1
ATOM 697 O O . LEU A 1 81 ? 5.136 7.046 -1.955 1.00 94.25 81 LEU A O 1
ATOM 701 N N . LEU A 1 8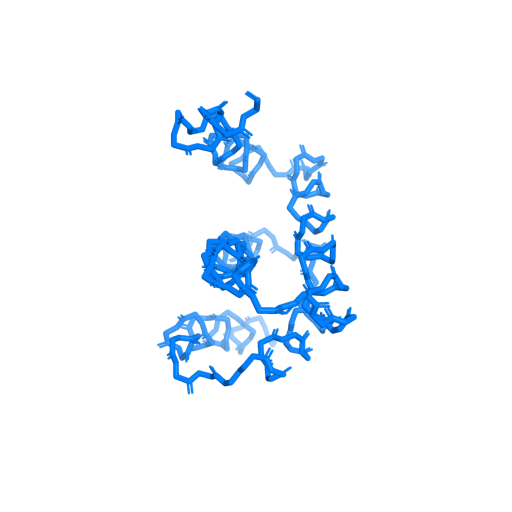2 ? 5.543 7.454 0.205 1.00 92.81 82 LEU A N 1
ATOM 702 C CA . LEU A 1 82 ? 6.203 8.738 -0.049 1.00 92.81 82 LEU A CA 1
ATOM 703 C C . LEU A 1 82 ? 7.542 8.558 -0.776 1.00 92.81 82 LEU A C 1
ATOM 705 O O . LEU A 1 82 ? 7.850 9.340 -1.671 1.00 92.81 82 LEU A O 1
ATOM 709 N N . GLN A 1 83 ? 8.307 7.509 -0.469 1.00 93.56 83 GLN A N 1
ATOM 710 C CA . GLN A 1 83 ? 9.517 7.169 -1.225 1.00 93.56 83 GLN A CA 1
ATOM 711 C C . GLN A 1 83 ? 9.193 6.811 -2.684 1.00 93.56 83 GLN A C 1
ATOM 713 O O . GLN A 1 83 ? 9.916 7.193 -3.599 1.00 93.56 83 GLN A O 1
ATOM 718 N N . LEU A 1 84 ? 8.059 6.159 -2.955 1.00 92.50 84 LEU A N 1
ATOM 719 C CA . LEU A 1 84 ? 7.646 5.853 -4.330 1.00 92.50 84 LEU A CA 1
ATOM 720 C C . LEU A 1 84 ? 7.290 7.106 -5.158 1.00 92.50 84 LEU A C 1
ATOM 722 O O . LEU A 1 84 ? 7.376 7.052 -6.388 1.00 92.50 84 LEU A O 1
ATOM 726 N N . LEU A 1 85 ? 6.983 8.249 -4.528 1.00 91.31 85 LEU A N 1
ATOM 727 C CA . LEU A 1 85 ? 6.833 9.534 -5.231 1.00 91.31 85 LEU A CA 1
ATOM 728 C C . LEU A 1 85 ? 8.149 10.038 -5.836 1.00 91.31 85 LEU A C 1
ATOM 730 O O . LEU A 1 85 ? 8.115 10.752 -6.839 1.00 91.31 85 LEU A O 1
ATOM 734 N N . SER A 1 86 ? 9.297 9.657 -5.269 1.00 90.19 86 SER A N 1
ATOM 735 C CA . SER A 1 86 ? 10.625 10.001 -5.788 1.00 90.19 86 SER A CA 1
ATOM 736 C C . SER A 1 86 ? 11.240 8.907 -6.671 1.00 90.19 86 SER A C 1
ATOM 738 O O . SER A 1 86 ? 12.382 9.048 -7.110 1.00 90.19 86 SER A O 1
ATOM 740 N N . SER A 1 87 ? 10.489 7.843 -6.995 1.00 91.31 87 SER A N 1
ATOM 741 C CA . SER A 1 87 ? 10.958 6.755 -7.863 1.00 91.31 87 SER A CA 1
ATOM 742 C C . SER A 1 87 ? 11.507 7.286 -9.188 1.00 91.31 87 SER A C 1
ATOM 744 O O . SER A 1 87 ? 10.938 8.195 -9.778 1.00 91.31 87 SER A O 1
ATOM 746 N N . LYS A 1 88 ? 12.574 6.695 -9.736 1.00 91.06 88 LYS A N 1
ATOM 747 C CA . LYS A 1 88 ? 13.069 7.046 -11.085 1.00 91.06 88 LYS A CA 1
ATOM 748 C C . LYS A 1 88 ? 12.103 6.615 -12.196 1.00 91.06 88 LYS A C 1
ATOM 750 O O . LYS A 1 88 ? 12.135 7.182 -13.287 1.00 91.06 88 LYS A O 1
ATOM 755 N N . ASN A 1 89 ? 11.200 5.682 -11.904 1.00 92.31 89 ASN A N 1
ATOM 756 C CA . ASN A 1 89 ? 10.191 5.195 -12.832 1.00 92.31 89 ASN A CA 1
ATOM 757 C C . ASN A 1 89 ? 8.975 6.139 -12.872 1.00 92.31 89 ASN A C 1
ATOM 759 O O . ASN A 1 89 ? 8.232 6.260 -11.897 1.00 92.31 89 ASN A O 1
ATOM 763 N N . GLU A 1 90 ? 8.760 6.797 -14.014 1.00 93.31 90 GLU A N 1
ATOM 764 C CA . GLU A 1 90 ? 7.673 7.766 -14.195 1.00 93.31 90 GLU A CA 1
ATOM 765 C C . GLU A 1 90 ? 6.289 7.162 -13.968 1.00 93.31 90 GLU A C 1
ATOM 767 O O . GLU A 1 90 ? 5.470 7.762 -13.273 1.00 93.31 90 GLU A O 1
ATOM 772 N N . TYR A 1 91 ? 6.048 5.954 -14.478 1.00 91.62 91 TYR A N 1
ATOM 773 C CA . TYR A 1 91 ? 4.772 5.273 -14.294 1.00 91.62 91 TYR A CA 1
ATOM 774 C C . TYR A 1 91 ? 4.457 5.082 -12.804 1.00 91.62 91 TYR A C 1
ATOM 776 O O . TYR A 1 91 ? 3.338 5.349 -12.365 1.00 91.62 91 TYR A O 1
ATOM 784 N N . ILE A 1 92 ? 5.454 4.681 -12.011 1.00 94.44 92 ILE A N 1
ATOM 785 C CA . ILE A 1 92 ? 5.312 4.495 -10.562 1.00 94.44 92 ILE A CA 1
ATOM 786 C C . ILE A 1 92 ? 5.037 5.826 -9.867 1.00 94.44 92 ILE A C 1
ATOM 788 O O . ILE A 1 92 ? 4.080 5.910 -9.097 1.00 94.44 92 ILE A O 1
ATOM 792 N N . ARG A 1 93 ? 5.803 6.880 -10.187 1.00 94.25 93 ARG A N 1
ATOM 793 C CA . ARG A 1 93 ? 5.579 8.217 -9.616 1.00 94.25 93 ARG A CA 1
ATOM 794 C C . ARG A 1 93 ? 4.169 8.726 -9.891 1.00 94.25 93 ARG A C 1
ATOM 796 O O . ARG A 1 93 ? 3.506 9.198 -8.973 1.00 94.25 93 ARG A O 1
ATOM 803 N N . VAL A 1 94 ? 3.694 8.619 -11.134 1.00 94.12 94 VAL A N 1
ATOM 804 C CA . VAL A 1 94 ? 2.356 9.087 -11.533 1.00 94.12 94 VAL A CA 1
ATOM 805 C C . VAL A 1 94 ? 1.267 8.294 -10.816 1.00 94.12 94 VAL A C 1
ATOM 807 O O . VAL A 1 94 ? 0.355 8.886 -10.245 1.00 94.12 94 VAL A O 1
ATOM 810 N N . ASN A 1 95 ? 1.374 6.965 -10.772 1.00 94.38 95 ASN A N 1
ATOM 811 C CA . ASN A 1 95 ? 0.387 6.127 -10.089 1.00 94.38 95 ASN A CA 1
ATOM 812 C C . ASN A 1 95 ? 0.376 6.342 -8.571 1.00 94.38 95 ASN A C 1
ATOM 814 O O . ASN A 1 95 ? -0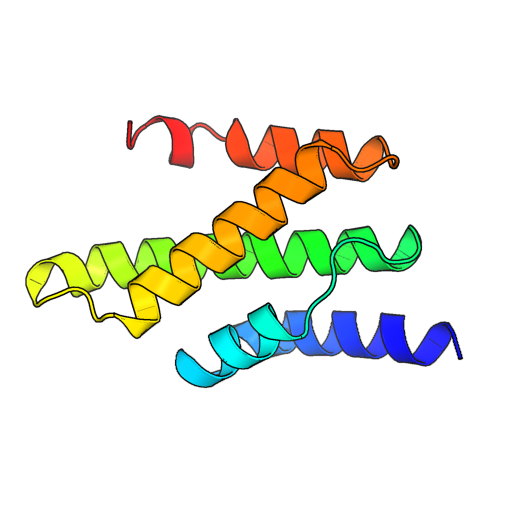.687 6.280 -7.952 1.00 94.38 95 ASN A O 1
ATOM 818 N N . CYS A 1 96 ? 1.536 6.604 -7.968 1.00 93.69 96 CYS A N 1
ATOM 819 C CA . CYS A 1 96 ? 1.635 6.961 -6.559 1.00 93.69 96 CYS A CA 1
ATOM 820 C C . CYS A 1 96 ? 1.044 8.356 -6.291 1.00 93.69 96 CYS A C 1
ATOM 822 O O . CYS A 1 96 ? 0.252 8.525 -5.368 1.00 93.69 96 CYS A O 1
ATOM 824 N N . ARG A 1 97 ? 1.334 9.346 -7.146 1.00 93.56 97 ARG A N 1
ATOM 825 C CA . ARG A 1 97 ? 0.735 10.686 -7.066 1.00 93.56 97 ARG A CA 1
ATOM 826 C C . ARG A 1 97 ? -0.787 10.628 -7.161 1.00 93.56 97 ARG A C 1
ATOM 828 O O . ARG A 1 97 ? -1.461 11.216 -6.324 1.00 93.56 97 ARG A O 1
ATOM 835 N N . ASN A 1 98 ? -1.326 9.899 -8.136 1.00 92.88 98 ASN A N 1
ATOM 836 C CA . ASN A 1 98 ? -2.773 9.761 -8.325 1.00 92.88 98 ASN A CA 1
ATOM 837 C C . ASN A 1 98 ? -3.457 9.151 -7.100 1.00 92.88 98 ASN A C 1
ATOM 839 O O . ASN A 1 98 ? -4.551 9.564 -6.741 1.00 92.88 98 ASN A O 1
ATOM 843 N N . PHE A 1 99 ? -2.793 8.207 -6.436 1.00 91.50 99 PHE A N 1
ATOM 844 C CA . PHE A 1 99 ? -3.284 7.612 -5.201 1.00 91.50 99 PHE A CA 1
ATOM 845 C C . PHE A 1 99 ? -3.378 8.616 -4.044 1.00 91.50 99 PHE A C 1
ATOM 847 O O . PHE A 1 99 ? -4.353 8.591 -3.298 1.00 91.50 99 PHE A O 1
ATOM 854 N N . TRP A 1 100 ? -2.412 9.528 -3.908 1.00 88.56 100 TRP A N 1
ATOM 855 C CA . TRP A 1 100 ? -2.481 10.606 -2.912 1.00 88.56 100 TRP A CA 1
ATOM 856 C C . TRP A 1 100 ? -3.479 11.705 -3.285 1.00 88.56 100 TRP A C 1
ATOM 858 O O . TRP A 1 100 ? -4.080 12.312 -2.406 1.00 88.56 100 TRP A O 1
ATOM 868 N N . CYS A 1 101 ? -3.665 11.956 -4.581 1.00 86.19 101 CYS A N 1
ATOM 869 C CA . CYS A 1 101 ? -4.611 12.948 -5.086 1.00 86.19 101 CYS A CA 1
ATOM 870 C C . CYS A 1 101 ? -6.058 12.434 -5.177 1.00 86.19 101 CYS A C 1
ATOM 872 O O . CYS A 1 101 ? -6.932 13.199 -5.585 1.00 86.19 101 CYS A O 1
ATOM 874 N N . ASP A 1 102 ? -6.333 11.171 -4.835 1.00 82.75 102 ASP A N 1
ATOM 875 C CA . ASP A 1 102 ? -7.702 10.662 -4.829 1.00 82.75 102 ASP A CA 1
ATOM 876 C C . ASP A 1 102 ? -8.532 11.435 -3.792 1.00 82.75 102 ASP A C 1
ATOM 878 O O . ASP A 1 102 ? -8.230 11.465 -2.597 1.00 82.75 102 ASP A O 1
ATOM 882 N N . SER A 1 103 ? -9.606 12.056 -4.281 1.00 55.22 103 SER A N 1
ATOM 883 C CA . SER A 1 103 ? -10.592 12.825 -3.519 1.00 55.22 103 SER A CA 1
ATOM 884 C C . SER A 1 103 ? -11.043 12.163 -2.210 1.00 55.22 103 SER A C 1
ATOM 886 O O . SER A 1 103 ? -11.251 12.871 -1.227 1.00 55.22 103 SER A O 1
ATOM 888 N N . LYS A 1 104 ? -11.119 10.823 -2.157 1.00 61.25 104 LYS A N 1
ATOM 889 C CA . LYS A 1 104 ? -11.497 10.070 -0.947 1.00 61.25 104 LYS A CA 1
ATOM 890 C C . LYS A 1 104 ? -10.506 10.222 0.212 1.00 61.25 104 LYS A C 1
ATOM 892 O O . LYS A 1 104 ? -10.881 9.988 1.355 1.00 61.25 104 LYS A O 1
ATOM 897 N N . ARG A 1 105 ? -9.251 10.575 -0.081 1.00 64.81 105 ARG A N 1
ATOM 898 C CA . ARG A 1 105 ? -8.153 10.744 0.890 1.00 64.81 105 ARG A CA 1
ATOM 899 C C . ARG A 1 105 ? -7.816 12.206 1.165 1.00 64.81 105 ARG A C 1
ATOM 901 O O . ARG A 1 105 ? -7.196 12.504 2.178 1.00 64.81 105 ARG A O 1
ATOM 908 N N . LEU A 1 106 ? -8.234 13.115 0.284 1.00 51.12 106 LEU A N 1
ATOM 909 C CA . LEU A 1 106 ? -8.103 14.561 0.484 1.00 51.12 106 LEU A CA 1
ATOM 910 C C . LEU A 1 106 ? -9.217 15.127 1.379 1.00 51.12 106 LEU A C 1
ATOM 912 O O . LEU A 1 106 ? -8.997 16.124 2.060 1.00 51.12 106 LEU A O 1
ATOM 916 N N . SER A 1 107 ? -10.388 14.482 1.429 1.00 45.91 107 SER A N 1
ATOM 917 C CA . SER A 1 107 ? -11.534 14.915 2.245 1.00 45.91 107 SER A CA 1
ATOM 918 C C . SER A 1 107 ? -11.415 14.611 3.746 1.00 45.91 107 SER A C 1
ATOM 920 O O . SER A 1 107 ? -12.340 14.906 4.495 1.00 45.91 107 SER A O 1
ATOM 922 N N . THR A 1 108 ? -10.319 13.989 4.183 1.00 43.72 108 THR A N 1
ATOM 923 C CA . THR A 1 108 ? -10.003 13.725 5.599 1.00 43.72 108 THR A CA 1
ATOM 924 C C . THR A 1 108 ? -8.952 14.689 6.166 1.00 43.72 108 THR A C 1
ATOM 926 O O . THR A 1 108 ? -8.409 14.418 7.235 1.00 43.72 108 THR A O 1
ATOM 929 N N . SER A 1 109 ? -8.649 15.776 5.443 1.00 37.53 109 SER A N 1
ATOM 930 C CA . SER A 1 109 ? -7.735 16.850 5.870 1.00 37.53 109 SER A CA 1
ATOM 931 C C . SER A 1 109 ? -8.478 17.958 6.604 1.00 37.53 109 SER A C 1
ATOM 933 O O . SER A 1 109 ? -9.563 18.340 6.109 1.00 37.53 109 SER A O 1
#